Protein AF-A0A6N9VBT1-F1 (afdb_monomer)

InterPro domains:
  IPR001227 Acyl transferase domain superfamily [G3DSA:3.40.366.10] (15-105)
  IPR014043 Acyl transferase domain [PF00698] (19-105)
  IPR016035 Acyl transferase/acyl hydrolase/lysophospholipase [SSF52151] (16-104)
  IPR050091 Polyketide and Nonribosomal Peptide Biosynthesis Enzymes [PTHR43775] (7-104)

Sequence (106 aa):
GEPLETVSDRATERRLAVLFSGQGSQRVGMGRELYGRFPVFAEALDGVMARLDVGLERPLREVLFAQEGSGAAVLLDSTGFTQPALFAVEVALYRLVESWGVSPGF

Radius of gyration: 19.69 Å; Cα contacts (8 Å, |Δi|>4): 101; chains: 1; bounding box: 38×25×72 Å

Nearest PDB structures (foldseek):
  4qbu-assembly1_A  TM=9.091E-01  e=2.986E-04  Bacillus cereus
  7m7e-assembly1_A  TM=8.688E-01  e=4.804E-03  Saccharopolyspora erythraea
  7s6c-assembly1_A  TM=8.826E-01  e=9.204E-03  Saccharopolyspora erythraea
  8jpu-assembly4_D  TM=8.949E-01  e=1.662E-02  Streptomyces fradiae
  7q5s-assembly1_C  TM=7.950E-01  e=1.240E-01  Thermochaetoides thermophila DSM 1495

Foldseek 3Di:
DDDDDDDDDDDDDDFDDDDADDQPPADAQPCVVVCVPPPLLVVQLVVLQVVLCVVAPHRLCCLNNPDPPDPSVVCCNPPRNVVSSSVSNVRSVVRVVVVVVDDGDD

pLDDT: mean 91.6, std 10.19, range [51.19, 98.81]

Secondary structure (DSSP, 8-state):
---------PPPPPPP------TT---TTTTHHHHHH-HHHHHHHHHHHHHHGGGSSS-HHHHHTPPTTSHHHHHTTSHHHHHHHHHHHHHHHHHHHHTTT-----

Solvent-accessible surface area (backbone atoms only — not comparable to full-atom values): 6533 Å² total; per-residue (Å²): 132,84,81,84,82,81,85,83,83,79,84,75,93,73,82,42,82,86,86,80,85,64,93,87,72,81,57,75,37,64,62,50,68,49,44,77,71,33,67,65,26,32,55,41,28,50,57,41,40,68,63,50,35,79,81,41,100,56,61,55,63,57,26,43,61,24,56,85,92,37,78,45,30,59,43,40,77,36,71,87,38,32,54,59,50,50,53,28,49,51,52,12,50,49,52,41,48,39,73,73,71,55,70,67,60,129

Structure (mmCIF, N/CA/C/O backbone):
data_AF-A0A6N9VBT1-F1
#
_entry.id   AF-A0A6N9VBT1-F1
#
loop_
_atom_site.group_PDB
_atom_site.id
_atom_site.type_symbol
_atom_site.label_atom_id
_atom_site.label_alt_id
_atom_site.label_comp_id
_atom_site.label_asym_id
_atom_site.label_entity_id
_atom_site.label_seq_id
_atom_site.pdbx_PDB_ins_code
_atom_site.Cartn_x
_atom_site.Cartn_y
_atom_site.Cartn_z
_atom_site.occupancy
_atom_site.B_iso_or_equiv
_atom_site.auth_seq_id
_atom_site.auth_comp_id
_atom_site.au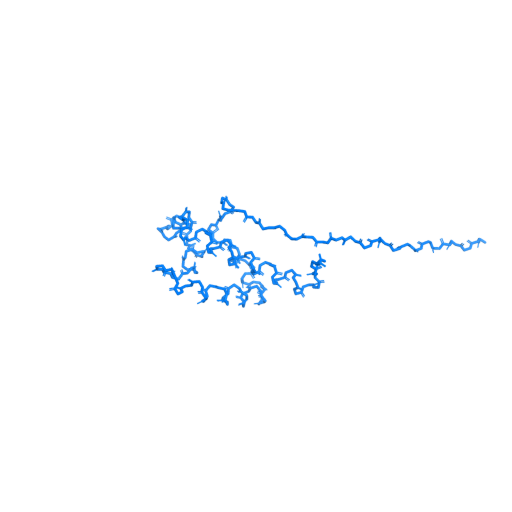th_asym_id
_atom_site.auth_atom_id
_atom_site.pdbx_PDB_model_num
ATOM 1 N N . GLY A 1 1 ? 14.122 13.510 -57.785 1.00 51.19 1 GLY A N 1
ATOM 2 C CA . GLY A 1 1 ? 13.917 14.006 -56.417 1.00 51.19 1 GLY A CA 1
ATOM 3 C C . GLY A 1 1 ? 14.764 13.142 -55.528 1.00 51.19 1 GLY A C 1
ATOM 4 O O . GLY A 1 1 ? 14.595 11.933 -55.596 1.00 51.19 1 GLY A O 1
ATOM 5 N N . GLU A 1 2 ? 15.720 13.737 -54.824 1.00 57.34 2 GLU A N 1
ATOM 6 C CA . GLU A 1 2 ? 16.637 13.013 -53.935 1.00 57.34 2 GLU A CA 1
ATOM 7 C C . GLU A 1 2 ? 15.859 12.344 -52.783 1.00 57.34 2 GLU A C 1
ATOM 9 O O . GLU A 1 2 ? 14.852 12.911 -52.339 1.00 57.34 2 GLU A O 1
ATOM 14 N N . PRO A 1 3 ? 16.267 11.154 -52.300 1.00 63.78 3 PRO A N 1
ATOM 15 C CA . PRO A 1 3 ? 15.592 10.499 -51.188 1.00 63.78 3 PRO A CA 1
ATOM 16 C C . PRO A 1 3 ? 15.839 11.284 -49.896 1.00 63.78 3 PRO A C 1
ATOM 18 O O . PRO A 1 3 ? 16.960 11.699 -49.615 1.00 63.78 3 PRO A O 1
ATOM 21 N N . LEU A 1 4 ? 14.789 11.472 -49.095 1.00 65.62 4 LEU A N 1
ATOM 22 C CA . LEU A 1 4 ? 14.910 12.020 -47.746 1.00 65.62 4 LEU A CA 1
ATOM 23 C C . LEU A 1 4 ? 15.690 11.030 -46.875 1.00 65.62 4 LEU A C 1
ATOM 25 O O . LEU A 1 4 ? 15.225 9.922 -46.611 1.00 65.62 4 LEU A O 1
ATOM 29 N N . GLU A 1 5 ? 16.876 11.439 -46.438 1.00 71.69 5 GLU A N 1
ATOM 30 C CA . GLU A 1 5 ? 17.697 10.696 -45.492 1.00 71.69 5 GLU A CA 1
ATOM 31 C C . GLU A 1 5 ? 17.020 10.715 -44.114 1.00 71.69 5 GLU A C 1
ATOM 33 O O . GLU A 1 5 ? 16.951 11.739 -43.431 1.00 71.69 5 GLU A O 1
ATOM 38 N N . THR A 1 6 ? 16.451 9.580 -43.712 1.00 73.75 6 THR A N 1
ATOM 39 C CA . THR A 1 6 ? 15.907 9.405 -42.363 1.00 73.75 6 THR A CA 1
ATOM 40 C C . THR A 1 6 ? 17.046 9.335 -41.353 1.00 73.75 6 THR A C 1
ATOM 42 O O . THR A 1 6 ? 17.749 8.330 -41.270 1.00 73.75 6 THR A O 1
ATOM 45 N N . VAL A 1 7 ? 17.191 10.383 -40.542 1.00 74.81 7 VAL A N 1
ATOM 46 C CA . VAL A 1 7 ? 18.053 10.363 -39.356 1.00 74.81 7 VAL A CA 1
ATOM 47 C C . VAL A 1 7 ? 17.329 9.611 -38.243 1.00 74.81 7 VAL A C 1
ATOM 49 O O . VAL A 1 7 ? 16.239 9.997 -37.823 1.00 74.81 7 VAL A O 1
ATOM 52 N N . SER A 1 8 ? 17.941 8.531 -37.762 1.00 78.88 8 SER A N 1
ATOM 53 C CA . SER A 1 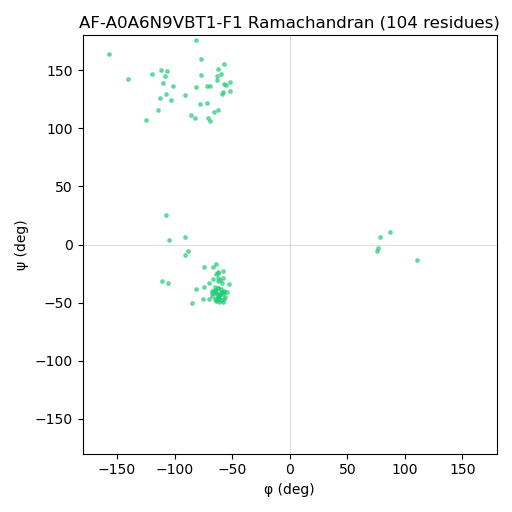8 ? 17.503 7.804 -36.570 1.00 78.88 8 SER A CA 1
ATOM 54 C C . SER A 1 8 ? 18.589 7.952 -35.510 1.00 78.88 8 SER A C 1
ATOM 56 O O . SER A 1 8 ? 19.697 7.450 -35.702 1.00 78.88 8 SER A O 1
ATOM 58 N N . ASP A 1 9 ? 18.263 8.611 -34.403 1.00 78.19 9 ASP A N 1
ATOM 59 C CA . ASP A 1 9 ? 19.109 8.676 -33.214 1.00 78.19 9 ASP A CA 1
ATOM 60 C C . ASP A 1 9 ? 18.456 7.895 -32.064 1.00 78.19 9 ASP A C 1
ATOM 62 O O . ASP A 1 9 ? 17.227 7.786 -31.988 1.00 78.19 9 ASP A O 1
ATOM 66 N N . ARG A 1 10 ? 19.270 7.327 -31.169 1.00 71.81 10 ARG A N 1
ATOM 67 C CA . ARG A 1 10 ? 18.783 6.676 -29.947 1.00 71.81 10 ARG A CA 1
ATOM 68 C C . ARG A 1 10 ? 19.023 7.604 -28.771 1.00 71.81 10 ARG A C 1
ATOM 70 O O . ARG A 1 10 ? 20.160 7.962 -28.483 1.00 71.81 10 ARG A O 1
ATOM 77 N N . ALA A 1 11 ? 17.952 7.918 -28.044 1.00 74.00 11 ALA A N 1
ATOM 78 C CA . ALA A 1 11 ? 18.069 8.601 -26.765 1.00 74.00 11 ALA A CA 1
ATOM 79 C C . ALA A 1 11 ? 19.064 7.854 -25.861 1.00 74.00 11 ALA A C 1
ATOM 81 O O . ALA A 1 11 ? 18.998 6.630 -25.725 1.00 74.00 11 ALA A O 1
ATOM 82 N N . THR A 1 12 ? 19.994 8.600 -25.266 1.00 71.88 12 THR A N 1
ATOM 83 C CA . THR A 1 12 ? 20.992 8.059 -24.343 1.00 71.88 12 THR A CA 1
ATOM 84 C C . THR A 1 12 ? 20.333 7.447 -23.109 1.00 71.88 12 THR A C 1
ATOM 86 O O . THR A 1 12 ? 19.251 7.861 -22.683 1.00 71.88 12 THR A O 1
ATOM 89 N N . GLU A 1 13 ? 20.997 6.450 -22.526 1.00 70.69 13 GLU A N 1
ATOM 90 C CA . GLU A 1 13 ? 20.513 5.736 -21.347 1.00 70.69 13 GLU A CA 1
ATOM 91 C C . GLU A 1 13 ? 20.378 6.706 -20.159 1.00 70.69 13 GLU A C 1
ATOM 93 O O . GLU A 1 13 ? 21.352 7.310 -19.702 1.00 70.69 13 GLU A O 1
ATOM 98 N N . ARG A 1 14 ? 19.146 6.904 -19.674 1.00 75.12 14 ARG A N 1
ATOM 99 C CA . ARG A 1 14 ? 18.866 7.700 -18.473 1.00 75.12 14 ARG A CA 1
ATOM 100 C C . ARG A 1 14 ? 18.618 6.763 -17.302 1.00 75.12 14 ARG A C 1
ATOM 102 O O . ARG A 1 14 ? 17.871 5.798 -17.428 1.00 75.12 14 ARG A O 1
ATOM 109 N N . ARG A 1 15 ? 19.199 7.084 -16.143 1.00 85.00 15 ARG A N 1
ATOM 110 C CA . ARG A 1 15 ? 18.923 6.356 -14.900 1.00 85.00 15 ARG A CA 1
ATOM 111 C C . ARG A 1 15 ? 17.522 6.696 -14.396 1.00 85.00 15 ARG A C 1
ATOM 113 O O . ARG A 1 15 ? 17.215 7.865 -14.166 1.00 85.00 15 ARG A O 1
ATOM 120 N N . LEU A 1 16 ? 16.690 5.669 -14.242 1.00 87.44 16 LEU A N 1
ATOM 121 C CA . LEU A 1 16 ? 15.359 5.761 -13.652 1.00 87.44 16 LEU A CA 1
ATOM 122 C C . LEU A 1 16 ? 15.444 5.506 -12.145 1.00 87.44 16 LEU A C 1
ATOM 124 O O . LEU A 1 16 ? 15.976 4.480 -11.728 1.00 87.44 16 LEU A O 1
ATOM 128 N N . ALA A 1 17 ? 14.861 6.407 -11.357 1.00 89.94 17 ALA A N 1
ATOM 129 C CA . ALA A 1 17 ? 14.640 6.234 -9.926 1.00 89.94 17 ALA A CA 1
ATOM 130 C C . ALA A 1 17 ? 13.137 6.300 -9.621 1.00 89.94 17 ALA A C 1
ATOM 132 O O . ALA A 1 17 ? 12.401 7.043 -10.272 1.00 89.94 17 ALA A O 1
ATOM 133 N N . VAL A 1 18 ? 12.697 5.540 -8.618 1.00 90.56 18 VAL A N 1
ATOM 134 C CA . VAL A 1 18 ? 11.317 5.554 -8.116 1.00 90.56 18 VAL A CA 1
ATOM 135 C C . VAL A 1 18 ? 11.315 6.247 -6.760 1.00 90.56 18 VAL A C 1
ATOM 137 O O . VAL A 1 18 ? 12.123 5.913 -5.895 1.00 90.56 18 VAL A O 1
ATOM 140 N N . LEU A 1 19 ? 10.423 7.221 -6.584 1.00 93.56 19 LEU A N 1
ATOM 141 C CA . LEU A 1 19 ? 10.202 7.889 -5.307 1.00 93.56 19 LEU A CA 1
ATOM 142 C C . LEU A 1 19 ? 8.844 7.479 -4.750 1.00 93.56 19 LEU A C 1
ATOM 144 O O . LEU A 1 19 ? 7.858 7.412 -5.483 1.00 93.56 19 LEU A O 1
ATOM 148 N N . PHE A 1 20 ? 8.821 7.248 -3.446 1.00 93.81 20 PHE A N 1
ATOM 149 C CA . PHE A 1 20 ? 7.639 6.864 -2.691 1.00 93.81 20 PHE A CA 1
ATOM 150 C C . PHE A 1 20 ? 7.193 8.028 -1.810 1.00 93.81 20 PHE A C 1
ATOM 152 O O . PHE A 1 20 ? 8.012 8.833 -1.355 1.00 93.81 20 PHE A O 1
ATOM 159 N N . SER A 1 21 ? 5.885 8.163 -1.635 1.00 91.31 21 SER A N 1
ATOM 160 C CA . SER A 1 21 ? 5.294 9.244 -0.864 1.00 91.31 21 SER A CA 1
ATOM 161 C C . SER A 1 21 ? 5.443 8.994 0.637 1.00 91.31 21 SER A C 1
ATOM 163 O O . SER A 1 21 ? 5.418 7.869 1.120 1.00 91.31 21 SER A O 1
ATOM 165 N N . GLY A 1 22 ? 5.618 10.070 1.399 1.00 90.38 22 GLY A N 1
ATOM 166 C CA . GLY A 1 22 ? 5.593 9.991 2.855 1.00 90.38 22 GLY A CA 1
ATOM 167 C C . GLY A 1 22 ? 4.169 9.986 3.411 1.00 90.38 22 GLY A C 1
ATOM 168 O O . GLY A 1 22 ? 3.191 10.206 2.697 1.00 90.38 22 GLY A O 1
ATOM 169 N N . GLN A 1 23 ? 4.073 9.826 4.731 1.00 90.00 23 GLN A N 1
ATOM 170 C CA . GLN A 1 23 ? 2.840 10.061 5.480 1.00 90.00 23 GLN A CA 1
ATOM 171 C C . GLN A 1 23 ? 2.246 11.450 5.173 1.00 90.00 23 GLN A C 1
ATOM 173 O O . GLN A 1 23 ? 2.972 12.439 5.077 1.00 90.00 23 GLN A O 1
ATOM 178 N N . GLY A 1 24 ? 0.918 11.520 5.051 1.00 91.00 24 GLY A N 1
ATOM 179 C CA . GLY A 1 24 ? 0.160 12.714 4.664 1.00 91.00 24 GLY A CA 1
ATOM 180 C C . GLY A 1 24 ? -0.486 12.609 3.278 1.00 91.00 24 GLY A C 1
ATOM 181 O O . GLY A 1 24 ? -1.353 13.417 2.951 1.00 91.00 24 GLY A O 1
ATOM 182 N N . SER A 1 25 ? -0.098 11.619 2.467 1.00 92.31 25 SER A N 1
ATOM 183 C CA . SER A 1 25 ? -0.694 11.339 1.153 1.00 92.31 25 SER A CA 1
ATOM 184 C C . SER A 1 25 ? -1.854 10.336 1.199 1.00 92.31 25 SER A C 1
ATOM 186 O O . SER A 1 25 ? -2.539 10.158 0.187 1.00 92.31 25 SER A O 1
ATOM 188 N N . GLN A 1 26 ? -2.090 9.681 2.343 1.00 94.38 26 GLN A N 1
ATOM 189 C CA . GLN A 1 26 ? -3.096 8.631 2.471 1.00 94.38 26 GLN A CA 1
ATOM 190 C C . GLN A 1 26 ? -4.512 9.164 2.233 1.00 94.38 26 GLN A C 1
ATOM 192 O O . GLN A 1 26 ? -4.867 10.265 2.655 1.00 94.38 26 GLN A O 1
ATOM 197 N N . ARG A 1 27 ? -5.343 8.358 1.568 1.00 94.88 27 ARG A N 1
ATOM 198 C CA . ARG A 1 27 ? -6.779 8.614 1.400 1.00 94.88 27 ARG A CA 1
ATOM 199 C C . ARG A 1 27 ? -7.553 7.314 1.527 1.00 94.88 27 ARG A C 1
ATOM 201 O O . ARG A 1 27 ? -7.108 6.274 1.040 1.00 94.88 27 ARG A O 1
ATOM 208 N N . VAL A 1 28 ? -8.729 7.383 2.143 1.00 95.38 28 VAL A N 1
ATOM 209 C CA . VAL A 1 28 ? -9.632 6.232 2.265 1.00 95.38 28 VAL A CA 1
ATOM 210 C C . VAL A 1 28 ? -9.973 5.715 0.870 1.00 95.38 28 VAL A C 1
ATOM 212 O O . VAL A 1 28 ? -10.304 6.486 -0.028 1.00 95.38 28 VAL A O 1
ATOM 215 N N . GLY A 1 29 ? -9.860 4.403 0.668 1.00 95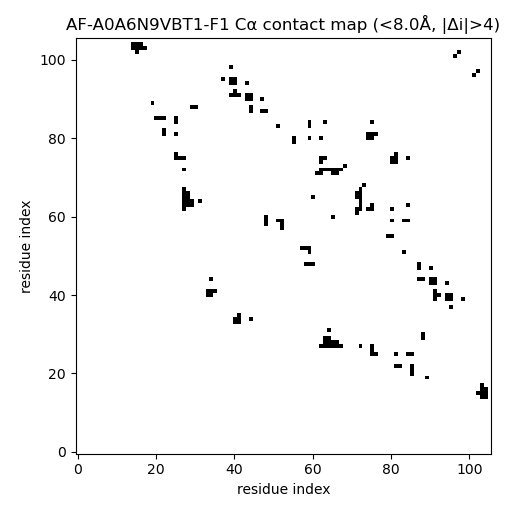.00 29 GLY A N 1
ATOM 216 C CA . GLY A 1 29 ? -10.115 3.773 -0.624 1.00 95.00 29 GLY A CA 1
ATOM 217 C C . GLY A 1 29 ? -8.985 3.903 -1.650 1.00 95.00 29 GLY A C 1
ATOM 218 O O . GLY A 1 29 ? -9.179 3.464 -2.786 1.00 95.00 29 GLY A O 1
ATOM 219 N N . MET A 1 30 ? -7.815 4.450 -1.294 1.00 96.38 30 MET A N 1
ATOM 220 C CA . MET A 1 30 ? -6.672 4.473 -2.213 1.00 96.38 30 MET A CA 1
ATOM 221 C C . MET A 1 30 ? -6.328 3.056 -2.701 1.00 96.38 30 MET A C 1
ATOM 223 O O . MET A 1 30 ? -6.370 2.087 -1.945 1.00 96.38 30 MET A O 1
ATOM 227 N N . GLY A 1 31 ? -6.044 2.921 -3.997 1.00 96.75 31 GLY A N 1
ATOM 228 C CA . GLY A 1 31 ? -5.751 1.629 -4.620 1.00 96.75 31 GLY A CA 1
ATOM 229 C C . GLY A 1 31 ? -6.964 0.722 -4.872 1.00 96.75 31 GLY A C 1
ATOM 230 O O . GLY A 1 31 ? -6.796 -0.295 -5.536 1.00 96.75 31 GLY A O 1
ATOM 231 N N . ARG A 1 32 ? -8.187 1.068 -4.434 1.00 97.50 32 ARG A N 1
ATOM 232 C CA . ARG A 1 32 ? -9.381 0.214 -4.623 1.00 97.50 32 ARG A CA 1
ATOM 233 C C . ARG A 1 32 ? -9.705 -0.048 -6.095 1.00 97.50 32 ARG A C 1
ATOM 235 O O . ARG A 1 32 ? -10.019 -1.176 -6.466 1.00 97.50 32 ARG A O 1
ATOM 242 N N . GLU A 1 33 ? -9.630 0.975 -6.940 1.00 97.94 33 GLU A N 1
ATOM 243 C CA . GLU A 1 33 ? -9.899 0.817 -8.376 1.00 97.94 33 GLU A CA 1
ATOM 244 C C . GLU A 1 33 ? -8.829 -0.040 -9.058 1.00 97.94 33 GLU A C 1
ATOM 246 O O . GLU A 1 33 ? -9.152 -0.914 -9.861 1.00 97.94 33 GLU A O 1
ATOM 251 N N . LEU A 1 34 ? -7.559 0.147 -8.683 1.00 98.38 34 LEU A N 1
ATOM 252 C CA . LEU A 1 34 ? -6.456 -0.674 -9.181 1.00 98.38 34 LEU A CA 1
ATOM 253 C C . LEU A 1 34 ? -6.609 -2.131 -8.743 1.00 98.38 34 LEU A C 1
ATOM 255 O O . LEU A 1 34 ? -6.427 -3.029 -9.560 1.00 98.38 34 LEU A O 1
ATOM 259 N N . TYR A 1 35 ? -7.031 -2.353 -7.497 1.00 98.56 35 TYR A N 1
ATOM 260 C CA . TYR A 1 35 ? -7.347 -3.672 -6.957 1.00 98.56 35 TYR A CA 1
ATOM 261 C C . TYR A 1 35 ? -8.433 -4.386 -7.771 1.00 98.56 35 TYR A C 1
ATOM 263 O O . TYR A 1 35 ? -8.296 -5.563 -8.084 1.00 98.56 35 TYR A O 1
ATOM 271 N N . GLY A 1 36 ? -9.489 -3.673 -8.172 1.00 98.31 36 GLY A N 1
ATOM 272 C CA . GLY A 1 36 ? -10.550 -4.236 -9.011 1.00 98.31 36 GLY A CA 1
ATOM 273 C C . GLY A 1 36 ? -10.162 -4.439 -10.481 1.00 98.31 36 GLY A C 1
ATOM 274 O O . GLY A 1 36 ? -10.829 -5.193 -11.188 1.00 98.31 36 GLY A O 1
ATOM 275 N N . ARG A 1 37 ? -9.112 -3.762 -10.965 1.00 98.56 37 ARG A N 1
ATOM 276 C CA . ARG A 1 37 ? -8.762 -3.708 -12.393 1.00 98.56 37 ARG A CA 1
ATOM 277 C C . ARG A 1 37 ? -7.550 -4.554 -12.775 1.00 98.56 37 ARG A C 1
ATOM 279 O O . ARG A 1 37 ? -7.517 -5.057 -13.898 1.00 98.56 37 ARG A O 1
ATOM 286 N N . PHE A 1 38 ? -6.564 -4.685 -11.892 1.00 98.69 38 PHE A N 1
ATOM 287 C CA . PHE A 1 38 ? -5.263 -5.275 -12.203 1.00 98.69 38 PHE A CA 1
ATOM 288 C C . PHE A 1 38 ? -4.936 -6.431 -11.245 1.00 98.69 38 PHE A C 1
ATOM 290 O O . PHE A 1 38 ? -4.570 -6.174 -10.097 1.00 98.69 38 PHE A O 1
ATOM 297 N N . PRO A 1 39 ? -4.983 -7.698 -11.709 1.00 98.56 39 PRO A N 1
ATOM 298 C CA . PRO A 1 39 ? -4.658 -8.860 -10.877 1.00 98.56 39 PRO A CA 1
ATOM 299 C C . PRO A 1 39 ? -3.275 -8.780 -10.218 1.00 98.56 39 PRO A C 1
ATOM 301 O O . PRO A 1 39 ? -3.156 -9.038 -9.029 1.00 98.56 39 PRO A O 1
ATOM 304 N N . VAL A 1 40 ? -2.254 -8.302 -10.943 1.00 98.62 40 VAL A N 1
ATOM 305 C CA . VAL A 1 40 ? -0.891 -8.113 -10.406 1.00 98.62 40 VAL A CA 1
ATOM 306 C C . VAL A 1 40 ? -0.871 -7.157 -9.210 1.00 98.62 40 VAL A C 1
ATOM 308 O O . VAL A 1 40 ? -0.182 -7.404 -8.223 1.00 98.62 40 VAL A O 1
ATOM 311 N N . PHE A 1 41 ? -1.643 -6.068 -9.278 1.00 98.75 41 PHE A N 1
ATOM 312 C CA . PHE A 1 41 ? -1.766 -5.129 -8.165 1.00 98.75 41 PHE A CA 1
ATOM 313 C C . PHE A 1 41 ? -2.485 -5.784 -6.981 1.00 98.75 41 PHE A C 1
ATOM 315 O O . PHE A 1 41 ? -2.040 -5.643 -5.845 1.00 98.75 41 PHE A O 1
ATOM 322 N N . ALA A 1 42 ? -3.577 -6.509 -7.242 1.00 98.75 42 ALA A N 1
ATOM 323 C CA . ALA A 1 42 ? -4.351 -7.182 -6.205 1.00 98.75 42 ALA A CA 1
ATOM 324 C C . ALA A 1 42 ? -3.525 -8.241 -5.462 1.00 98.75 42 ALA A C 1
ATOM 326 O O . ALA A 1 42 ? -3.464 -8.215 -4.236 1.00 98.75 42 ALA A O 1
ATOM 327 N N . GLU A 1 43 ? -2.821 -9.105 -6.194 1.00 98.81 43 GLU A N 1
ATOM 328 C CA . GLU A 1 43 ? -1.945 -10.139 -5.634 1.00 98.81 43 GLU A CA 1
ATOM 329 C C . GLU A 1 43 ? -0.801 -9.536 -4.812 1.00 98.81 43 GLU A C 1
ATOM 331 O O . GLU A 1 43 ? -0.510 -10.004 -3.707 1.00 98.81 43 GLU A O 1
ATOM 336 N N . ALA A 1 44 ? -0.168 -8.470 -5.316 1.00 98.81 44 ALA A N 1
ATOM 337 C CA . ALA A 1 44 ? 0.892 -7.776 -4.594 1.00 98.81 44 ALA A CA 1
ATOM 338 C C . ALA A 1 44 ? 0.370 -7.124 -3.307 1.00 98.81 44 ALA A C 1
ATOM 340 O O . ALA A 1 44 ? 0.978 -7.292 -2.248 1.00 98.81 44 ALA A O 1
ATOM 341 N N . LEU A 1 45 ? -0.764 -6.419 -3.377 1.00 98.81 45 LEU A N 1
ATOM 342 C CA . LEU A 1 45 ? -1.368 -5.774 -2.215 1.00 98.81 45 LEU A CA 1
ATOM 343 C C . LEU A 1 45 ? -1.769 -6.815 -1.162 1.00 98.81 45 LEU A C 1
ATOM 345 O O . LEU A 1 45 ? -1.424 -6.663 0.008 1.00 98.81 45 LEU A O 1
ATOM 349 N N . ASP A 1 46 ? -2.422 -7.900 -1.576 1.00 98.69 46 ASP A N 1
ATOM 350 C CA . ASP A 1 46 ? -2.842 -8.988 -0.690 1.00 98.69 46 ASP A CA 1
ATOM 351 C C . ASP A 1 46 ? -1.644 -9.667 -0.022 1.00 98.69 46 ASP A C 1
ATOM 353 O O . ASP A 1 46 ? -1.655 -9.908 1.187 1.00 98.69 46 ASP A O 1
ATOM 357 N N . GLY A 1 47 ? -0.573 -9.904 -0.782 1.00 98.62 47 GLY A N 1
ATOM 358 C CA . GLY A 1 47 ? 0.666 -10.470 -0.263 1.00 98.62 47 GLY A CA 1
ATOM 359 C C . GLY A 1 47 ? 1.348 -9.583 0.783 1.00 98.62 47 GLY A C 1
ATOM 360 O O . GLY A 1 47 ? 1.916 -10.106 1.748 1.00 98.62 47 GLY A O 1
ATOM 361 N N . VAL A 1 48 ? 1.308 -8.259 0.618 1.00 98.44 48 VAL A N 1
ATOM 362 C CA . VAL A 1 48 ? 1.882 -7.320 1.593 1.00 98.44 48 VAL A CA 1
ATOM 363 C C . VAL A 1 48 ? 0.987 -7.192 2.824 1.00 98.44 48 VAL A C 1
ATOM 365 O O . VAL A 1 48 ? 1.491 -7.331 3.937 1.00 98.44 48 VAL A O 1
ATOM 368 N N . MET A 1 49 ? -0.327 -7.013 2.650 1.00 98.31 49 MET A N 1
ATOM 369 C CA . MET A 1 49 ? -1.276 -6.935 3.769 1.00 98.31 49 MET A CA 1
ATOM 370 C C . MET A 1 49 ? -1.198 -8.182 4.656 1.00 98.31 49 MET A C 1
ATOM 372 O O . MET A 1 49 ? -1.035 -8.047 5.861 1.00 98.31 49 MET A O 1
ATOM 376 N N . ALA A 1 50 ? -1.160 -9.385 4.072 1.00 98.00 50 ALA A N 1
ATOM 377 C CA . ALA A 1 50 ? -1.059 -10.633 4.834 1.00 98.00 50 ALA A CA 1
ATOM 378 C C . ALA A 1 50 ? 0.190 -10.713 5.735 1.00 98.00 50 ALA A C 1
ATOM 380 O O . ALA A 1 50 ? 0.171 -11.384 6.765 1.00 98.00 50 ALA A O 1
ATOM 381 N N . ARG A 1 51 ? 1.287 -10.041 5.359 1.00 98.06 51 ARG A N 1
ATOM 382 C CA . ARG A 1 51 ? 2.512 -9.968 6.173 1.00 98.06 51 ARG A CA 1
ATOM 383 C C . ARG A 1 51 ? 2.410 -8.911 7.267 1.00 98.06 51 ARG A C 1
ATOM 385 O O . ARG A 1 51 ? 2.924 -9.127 8.359 1.00 98.06 51 ARG A O 1
ATOM 392 N N . LEU A 1 52 ? 1.780 -7.778 6.965 1.00 97.25 52 LEU A N 1
ATOM 393 C CA . LEU A 1 52 ? 1.624 -6.664 7.899 1.00 97.25 52 LEU A CA 1
ATOM 394 C C . LEU A 1 52 ? 0.571 -6.959 8.968 1.00 97.25 52 LEU A C 1
ATOM 396 O O . LEU A 1 52 ? 0.786 -6.615 10.125 1.00 97.25 52 LEU A O 1
ATOM 400 N N . ASP A 1 53 ? -0.511 -7.650 8.606 1.00 97.06 53 ASP A N 1
ATOM 401 C CA . ASP A 1 53 ? -1.653 -7.939 9.481 1.00 97.06 53 ASP A CA 1
ATOM 402 C C . ASP A 1 53 ? -1.261 -8.702 10.759 1.00 97.06 53 ASP A C 1
ATOM 404 O O . ASP A 1 53 ? -1.943 -8.587 11.770 1.00 97.06 53 ASP A O 1
ATOM 408 N N . VAL A 1 54 ? -0.128 -9.418 10.764 1.00 95.50 54 VAL A N 1
ATOM 409 C CA . VAL A 1 54 ? 0.420 -10.090 11.960 1.00 95.50 54 VAL A CA 1
ATOM 410 C C . VAL A 1 54 ? 0.780 -9.097 13.076 1.00 95.50 54 VAL A C 1
ATOM 412 O O . VAL A 1 54 ? 0.751 -9.453 14.251 1.00 95.50 54 VAL A O 1
ATOM 415 N N . GLY A 1 55 ? 1.141 -7.863 12.715 1.00 93.69 55 GLY A N 1
ATOM 416 C CA . GLY A 1 55 ? 1.537 -6.806 13.647 1.00 93.69 55 GLY A CA 1
ATOM 417 C C . GLY A 1 55 ? 0.482 -5.720 13.858 1.00 93.69 55 GLY A C 1
ATOM 418 O O . GLY A 1 55 ? 0.773 -4.744 14.546 1.00 93.69 55 GLY A O 1
ATOM 419 N N . LEU A 1 56 ? -0.707 -5.852 13.262 1.00 95.56 56 LEU A N 1
ATOM 420 C CA . LEU A 1 56 ? -1.766 -4.846 13.338 1.00 95.56 56 LEU A CA 1
ATOM 421 C C . LEU A 1 56 ? -2.899 -5.299 14.253 1.00 95.56 56 LEU A C 1
ATOM 423 O O . LEU A 1 56 ? -3.227 -6.476 14.344 1.00 95.56 56 LEU A O 1
ATOM 427 N N . GLU A 1 57 ? -3.551 -4.331 14.893 1.00 94.00 57 GLU A N 1
ATOM 428 C CA . GLU A 1 57 ? -4.700 -4.590 15.771 1.00 94.00 57 GLU A CA 1
ATOM 429 C C . GLU A 1 57 ? -5.928 -5.122 15.011 1.00 94.00 57 GLU A C 1
ATOM 431 O O . GLU A 1 57 ? -6.835 -5.697 15.611 1.00 94.00 57 GLU A O 1
ATOM 436 N N . ARG A 1 58 ? -5.975 -4.923 13.689 1.00 95.62 58 ARG A N 1
ATOM 437 C CA . ARG A 1 58 ? -7.027 -5.411 12.789 1.00 95.62 58 ARG A CA 1
ATOM 438 C C . ARG A 1 58 ? -6.510 -5.502 11.349 1.00 95.62 58 ARG A C 1
ATOM 440 O O . ARG A 1 58 ? -5.517 -4.840 11.036 1.00 95.62 58 ARG A O 1
ATOM 447 N N . PRO A 1 59 ? -7.204 -6.231 10.457 1.00 97.62 59 PRO A N 1
A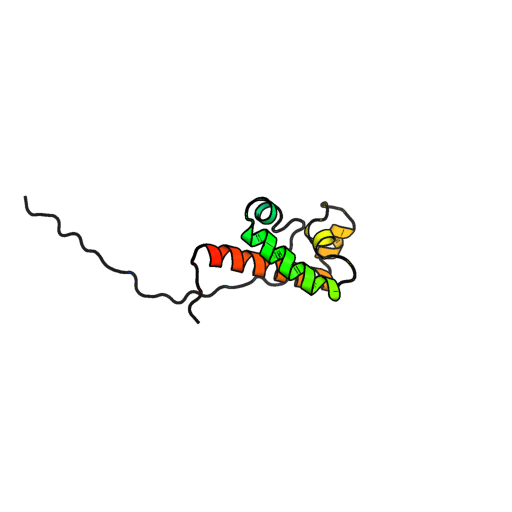TOM 448 C CA . PRO A 1 59 ? -6.788 -6.360 9.067 1.00 97.62 59 PRO A CA 1
ATOM 449 C C . PRO A 1 59 ? -6.691 -5.006 8.360 1.00 97.62 59 PRO A C 1
ATOM 451 O O . PRO A 1 59 ? -7.644 -4.219 8.354 1.00 97.62 59 PRO A O 1
ATOM 454 N N . LEU A 1 60 ? -5.564 -4.756 7.696 1.00 97.62 60 LEU A N 1
ATOM 455 C CA . LEU A 1 60 ? -5.280 -3.503 7.000 1.00 97.62 60 LEU A CA 1
ATOM 456 C C . LEU A 1 60 ? -6.320 -3.203 5.915 1.00 97.62 60 LEU A C 1
ATOM 458 O O . LEU A 1 60 ? -6.686 -2.045 5.708 1.00 97.62 60 LEU A O 1
ATOM 462 N N . ARG A 1 61 ? -6.867 -4.246 5.273 1.00 97.31 61 ARG A N 1
ATOM 463 C CA . ARG A 1 61 ? -7.937 -4.126 4.271 1.00 97.31 61 ARG A CA 1
ATOM 464 C C . ARG A 1 61 ? -9.173 -3.411 4.817 1.00 97.31 61 ARG A C 1
ATOM 466 O O . ARG A 1 61 ? -9.770 -2.617 4.096 1.00 97.31 61 ARG A O 1
ATOM 473 N N . GLU A 1 62 ? -9.567 -3.677 6.061 1.00 96.88 62 GLU A N 1
ATOM 474 C CA . GLU A 1 62 ? -10.767 -3.073 6.659 1.00 96.88 62 GLU A CA 1
ATOM 475 C C . GLU A 1 62 ? -10.622 -1.562 6.849 1.00 96.88 62 GLU A C 1
ATOM 477 O O . GLU A 1 62 ? -11.615 -0.840 6.797 1.00 96.88 62 GLU A O 1
ATOM 482 N N . VAL A 1 63 ? -9.390 -1.092 7.057 1.00 97.31 63 VAL A N 1
ATOM 483 C CA . VAL A 1 63 ? -9.055 0.327 7.211 1.00 97.31 63 VAL A CA 1
ATOM 484 C C . VAL A 1 63 ? -8.851 0.978 5.843 1.00 97.31 63 VAL A C 1
ATOM 486 O O . VAL A 1 63 ? -9.482 1.987 5.535 1.00 97.31 63 VAL A O 1
ATOM 489 N N . LEU A 1 64 ? -8.034 0.365 4.981 1.00 97.12 64 LEU A N 1
ATOM 490 C CA . LEU A 1 64 ? -7.716 0.871 3.643 1.00 97.12 64 LEU A CA 1
ATOM 491 C C . LEU A 1 64 ? -8.969 1.012 2.770 1.00 97.12 64 LEU A C 1
ATOM 493 O O . LEU A 1 64 ? -9.130 1.993 2.045 1.00 97.12 64 LEU A O 1
ATOM 497 N N . PHE A 1 65 ? -9.871 0.033 2.861 1.00 97.25 65 PHE A N 1
ATOM 498 C CA . PHE A 1 65 ? -11.116 -0.031 2.103 1.00 97.25 65 PHE A CA 1
ATOM 499 C C . PHE A 1 65 ? -12.354 0.240 2.962 1.00 97.25 65 PHE A C 1
ATOM 501 O O . PHE A 1 65 ? -13.462 -0.163 2.586 1.00 97.25 65 PHE A O 1
ATOM 508 N N . ALA A 1 66 ? -12.194 0.968 4.064 1.00 96.62 66 ALA A N 1
ATOM 509 C CA . ALA A 1 66 ? -13.314 1.457 4.850 1.00 96.62 66 ALA A CA 1
ATOM 510 C C . ALA A 1 66 ? -14.278 2.310 4.004 1.00 96.62 66 ALA A C 1
ATOM 512 O O . ALA A 1 66 ? -13.903 2.909 2.990 1.00 96.62 66 ALA A O 1
ATOM 513 N N . GLN A 1 67 ? -15.534 2.383 4.442 1.00 95.00 67 GLN A N 1
ATOM 514 C CA . GLN A 1 67 ? -16.469 3.385 3.940 1.00 95.00 67 GLN A CA 1
ATOM 515 C C . GLN A 1 67 ? -16.066 4.760 4.483 1.00 95.00 67 GLN A C 1
ATOM 517 O O . GLN A 1 67 ? -15.749 4.894 5.669 1.00 95.00 67 GLN A O 1
ATOM 522 N N . GLU A 1 68 ? -16.094 5.781 3.632 1.00 91.12 68 GLU A N 1
ATOM 523 C CA . GLU A 1 68 ? -15.821 7.158 4.038 1.00 91.12 68 GLU A CA 1
ATOM 524 C C . GLU A 1 68 ? -16.772 7.605 5.164 1.00 91.12 68 GLU A C 1
ATOM 526 O O . GLU A 1 68 ? -17.955 7.258 5.174 1.00 91.12 68 GLU A O 1
ATOM 531 N N . GLY A 1 69 ? -16.234 8.310 6.163 1.00 90.56 69 GLY A N 1
ATOM 532 C CA . GLY A 1 69 ? -16.972 8.717 7.365 1.00 90.56 69 GLY A CA 1
ATOM 533 C C . GLY A 1 69 ? -17.196 7.615 8.412 1.00 90.56 69 GLY A C 1
ATOM 534 O O . GLY A 1 69 ? -17.743 7.897 9.476 1.00 90.56 69 GLY A O 1
ATOM 535 N N . SER A 1 70 ? -16.773 6.371 8.163 1.00 94.56 70 SER A N 1
ATOM 536 C CA . SER A 1 70 ? -16.843 5.301 9.169 1.00 94.56 70 SER A CA 1
ATOM 537 C C . SER A 1 70 ? -15.738 5.416 10.227 1.00 94.56 70 SER A C 1
ATOM 539 O O . SER A 1 70 ? -14.677 5.986 9.985 1.00 94.56 70 SER A O 1
ATOM 541 N N . GLY A 1 71 ? -15.931 4.787 11.392 1.00 93.06 71 GLY A N 1
ATOM 542 C CA . GLY A 1 71 ? -14.883 4.721 12.420 1.00 93.06 71 GLY A CA 1
ATOM 543 C C . GLY A 1 71 ? -13.603 4.022 11.941 1.00 93.06 71 GLY A C 1
ATOM 544 O O . GLY A 1 71 ? -12.511 4.388 12.359 1.00 93.06 71 GLY A O 1
ATOM 545 N N . ALA A 1 72 ? -13.715 3.061 11.015 1.00 92.94 72 ALA A N 1
ATOM 546 C CA . ALA A 1 72 ? -12.555 2.411 10.405 1.00 92.94 72 ALA A CA 1
ATOM 547 C C . ALA A 1 72 ? -11.780 3.355 9.472 1.00 92.94 72 ALA A C 1
ATOM 549 O O . ALA A 1 72 ? -10.559 3.275 9.424 1.00 92.94 72 ALA A O 1
ATOM 550 N N . ALA A 1 73 ? -12.466 4.276 8.786 1.00 93.50 73 ALA A N 1
ATOM 551 C CA . ALA A 1 73 ? -11.822 5.275 7.936 1.00 93.50 73 ALA A CA 1
ATOM 552 C C . ALA A 1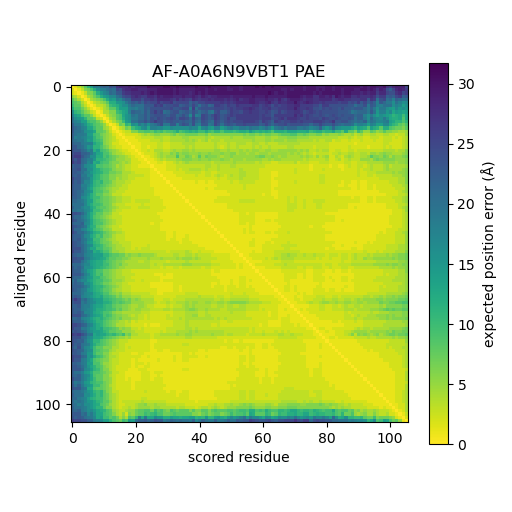 73 ? -10.946 6.244 8.745 1.00 93.50 73 ALA A C 1
ATOM 554 O O . ALA A 1 73 ? -9.861 6.594 8.295 1.00 93.50 73 ALA A O 1
ATOM 555 N N . VAL A 1 74 ? -11.369 6.608 9.962 1.00 94.38 74 VAL A N 1
ATOM 556 C CA . VAL A 1 74 ? -10.588 7.474 10.868 1.00 94.38 74 VAL A CA 1
ATOM 557 C C . VAL A 1 74 ? -9.253 6.830 11.260 1.00 94.38 74 VAL A C 1
ATOM 559 O O . VAL A 1 74 ? -8.260 7.526 11.456 1.00 94.38 74 VAL A O 1
ATOM 562 N N . LEU A 1 75 ? -9.194 5.495 11.340 1.00 95.75 75 LEU A N 1
ATOM 563 C CA . LEU A 1 75 ? -7.961 4.792 11.702 1.00 95.75 75 LEU A CA 1
ATOM 564 C C . LEU A 1 75 ? -6.852 4.986 10.670 1.00 95.75 75 LEU A C 1
ATOM 566 O O . LEU A 1 75 ? -5.686 4.915 11.048 1.00 95.75 75 LEU A O 1
ATOM 570 N N . LEU A 1 76 ? -7.185 5.266 9.406 1.00 96.00 76 LEU A N 1
ATOM 571 C CA . LEU A 1 76 ? -6.196 5.456 8.346 1.00 96.00 76 LEU A CA 1
ATOM 572 C C . LEU A 1 76 ? -5.263 6.646 8.612 1.00 96.00 76 LEU A C 1
ATOM 574 O O . LEU A 1 76 ? -4.141 6.633 8.115 1.00 96.00 76 LEU A O 1
ATOM 578 N N . ASP A 1 77 ? -5.686 7.621 9.421 1.00 93.75 77 ASP A N 1
ATOM 579 C CA . ASP A 1 77 ? -4.875 8.777 9.828 1.00 93.75 77 ASP A CA 1
ATOM 580 C C . ASP A 1 77 ? -4.034 8.524 11.090 1.00 93.75 77 ASP A C 1
ATOM 582 O O . ASP A 1 77 ? -3.215 9.359 11.482 1.00 93.75 77 ASP A O 1
ATOM 586 N N . SER A 1 78 ? -4.199 7.367 11.736 1.00 93.94 78 SER A N 1
ATOM 587 C CA . SER A 1 78 ? -3.324 6.953 12.832 1.00 93.94 78 SER A CA 1
ATOM 588 C C . SER A 1 78 ? -2.037 6.348 12.279 1.00 93.94 78 SER A C 1
ATOM 590 O O . SER A 1 78 ? -2.071 5.497 11.392 1.00 93.94 78 SER A O 1
ATOM 592 N N . THR A 1 79 ? -0.887 6.727 12.838 1.00 88.62 79 THR A N 1
ATOM 593 C CA . THR A 1 79 ? 0.435 6.263 12.374 1.00 88.62 79 THR A CA 1
ATOM 594 C C . THR A 1 79 ? 0.544 4.739 12.286 1.00 88.62 79 THR A C 1
ATOM 596 O O . THR A 1 79 ? 1.177 4.235 11.359 1.00 88.62 79 THR A O 1
ATOM 599 N N . GLY A 1 80 ? -0.123 4.018 13.197 1.00 93.88 80 GLY A N 1
ATOM 600 C CA . GLY A 1 80 ? -0.188 2.555 13.220 1.00 93.88 80 GLY A CA 1
ATOM 601 C C . GLY A 1 80 ? -0.850 1.926 11.991 1.00 93.88 80 GLY A C 1
ATOM 602 O O . GLY A 1 80 ? -0.508 0.800 11.654 1.00 93.88 80 GLY A O 1
ATOM 603 N N . PHE A 1 81 ? -1.726 2.643 11.278 1.00 96.75 81 PHE A N 1
ATOM 604 C CA . PHE A 1 81 ? -2.312 2.186 10.010 1.00 96.75 81 PHE A CA 1
ATOM 605 C C . PHE A 1 81 ? -1.833 2.985 8.797 1.00 96.75 81 PHE A C 1
ATOM 607 O O . PHE A 1 81 ? -1.703 2.402 7.722 1.00 96.75 81 PHE A O 1
ATOM 614 N N . THR A 1 82 ? -1.519 4.278 8.935 1.00 96.06 82 THR A N 1
ATOM 615 C CA . THR A 1 82 ? -1.086 5.122 7.813 1.00 96.06 82 THR A CA 1
ATOM 616 C C . THR A 1 82 ? 0.162 4.568 7.131 1.00 96.06 82 THR A C 1
ATOM 618 O O . THR A 1 82 ? 0.190 4.439 5.909 1.00 96.06 82 THR A O 1
ATOM 621 N N . GLN A 1 83 ? 1.197 4.223 7.903 1.00 95.69 83 GLN A N 1
ATOM 622 C CA . GLN A 1 83 ? 2.472 3.774 7.337 1.00 95.69 83 GLN A CA 1
ATOM 623 C C . GLN A 1 83 ? 2.358 2.389 6.678 1.00 95.69 83 GLN A C 1
ATOM 625 O O . GLN A 1 83 ? 2.771 2.263 5.524 1.00 95.69 83 GLN A O 1
ATOM 630 N N . PRO A 1 84 ? 1.740 1.372 7.320 1.00 97.06 84 PRO A N 1
ATOM 631 C CA . PRO A 1 84 ? 1.450 0.097 6.663 1.00 97.06 84 PRO A CA 1
ATOM 632 C C . PRO A 1 84 ? 0.601 0.246 5.397 1.00 97.06 84 PRO A C 1
ATOM 634 O O . PRO A 1 84 ? 0.886 -0.408 4.396 1.00 97.06 84 PRO A O 1
ATOM 637 N N . ALA A 1 85 ? -0.414 1.118 5.415 1.00 97.56 85 ALA A N 1
ATOM 638 C CA . ALA A 1 85 ? -1.288 1.351 4.268 1.00 97.56 85 ALA A CA 1
ATOM 639 C C . ALA A 1 85 ? -0.528 1.944 3.076 1.00 97.56 85 ALA A C 1
ATOM 641 O O . ALA A 1 85 ? -0.655 1.437 1.960 1.00 97.56 85 ALA A O 1
ATOM 642 N N . LEU A 1 86 ? 0.271 2.991 3.310 1.00 97.69 86 LEU A N 1
ATOM 643 C CA . LEU A 1 86 ? 1.094 3.609 2.269 1.00 97.69 86 LEU A CA 1
ATOM 644 C C . LEU A 1 86 ? 2.102 2.613 1.708 1.00 97.69 86 LEU A C 1
ATOM 646 O O . LEU A 1 86 ? 2.121 2.398 0.501 1.00 97.69 86 LEU A O 1
ATOM 650 N N . PHE A 1 87 ? 2.835 1.915 2.578 1.00 97.31 87 PHE A N 1
ATOM 651 C CA . PHE A 1 87 ? 3.798 0.900 2.162 1.00 97.31 87 PHE A CA 1
ATOM 652 C C . PHE A 1 87 ? 3.150 -0.195 1.302 1.00 97.31 87 PHE A C 1
ATOM 654 O O . PHE A 1 87 ? 3.668 -0.543 0.241 1.00 97.31 87 PHE A O 1
ATOM 661 N N . ALA A 1 88 ? 1.995 -0.724 1.720 1.00 98.38 88 ALA A N 1
ATOM 662 C CA . ALA A 1 88 ? 1.296 -1.770 0.981 1.00 98.38 88 ALA A CA 1
ATOM 663 C C . ALA A 1 88 ? 0.868 -1.306 -0.419 1.00 98.38 88 ALA A C 1
ATOM 665 O O . ALA A 1 88 ? 1.096 -2.014 -1.404 1.00 98.38 88 ALA A O 1
ATOM 666 N N . VAL A 1 89 ? 0.293 -0.105 -0.521 1.00 98.38 89 VAL A N 1
ATOM 667 C CA . VAL A 1 89 ? -0.135 0.468 -1.803 1.00 98.38 89 VAL A CA 1
ATOM 668 C C . VAL A 1 89 ? 1.057 0.786 -2.696 1.00 98.38 89 VAL A C 1
ATOM 670 O O . VAL A 1 89 ? 1.023 0.484 -3.884 1.00 98.38 89 VAL A O 1
ATOM 673 N N . GLU A 1 90 ? 2.127 1.343 -2.147 1.00 98.12 90 GLU A N 1
ATOM 674 C CA . GLU A 1 90 ? 3.331 1.708 -2.890 1.00 98.12 90 GLU A CA 1
ATOM 675 C C . GLU A 1 90 ? 4.075 0.497 -3.446 1.00 98.12 90 GLU A C 1
ATOM 677 O O . GLU A 1 90 ? 4.490 0.511 -4.607 1.00 98.12 90 GLU A O 1
ATOM 682 N N . VAL A 1 91 ? 4.171 -0.587 -2.674 1.00 98.25 91 VAL A N 1
ATOM 683 C CA . VAL A 1 91 ? 4.709 -1.858 -3.172 1.00 98.25 91 VAL A CA 1
ATOM 684 C C . VAL A 1 91 ? 3.822 -2.417 -4.285 1.00 98.25 91 VAL A C 1
ATOM 686 O O . VAL A 1 91 ? 4.342 -2.848 -5.314 1.00 98.25 91 VAL A O 1
ATOM 689 N N . ALA A 1 92 ? 2.496 -2.383 -4.130 1.00 98.56 92 ALA A N 1
ATOM 690 C CA . ALA A 1 92 ? 1.579 -2.855 -5.167 1.00 98.56 92 ALA A CA 1
ATOM 691 C C . ALA A 1 92 ? 1.655 -2.004 -6.451 1.00 98.56 92 ALA A C 1
ATOM 693 O O . ALA A 1 92 ?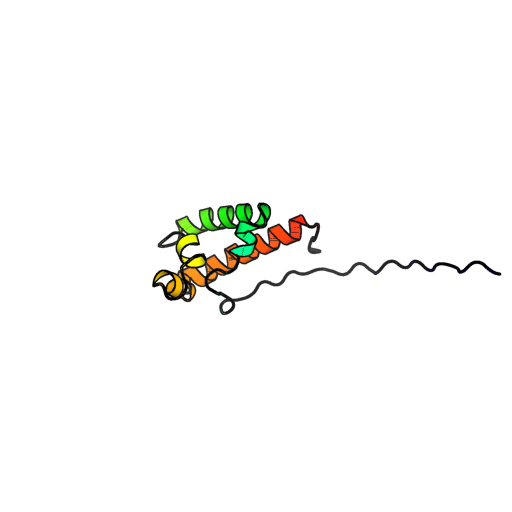 1.653 -2.552 -7.555 1.00 98.56 92 ALA A O 1
ATOM 694 N N . LEU A 1 93 ? 1.799 -0.679 -6.324 1.00 98.12 93 LEU A N 1
ATOM 695 C CA . LEU A 1 93 ? 2.042 0.236 -7.444 1.00 98.12 93 LEU A CA 1
ATOM 696 C C . LEU A 1 93 ? 3.368 -0.071 -8.138 1.00 98.12 93 LEU A C 1
ATOM 698 O O . LEU A 1 93 ? 3.410 -0.153 -9.365 1.00 98.12 93 LEU A O 1
ATOM 702 N N . TYR A 1 94 ? 4.434 -0.280 -7.365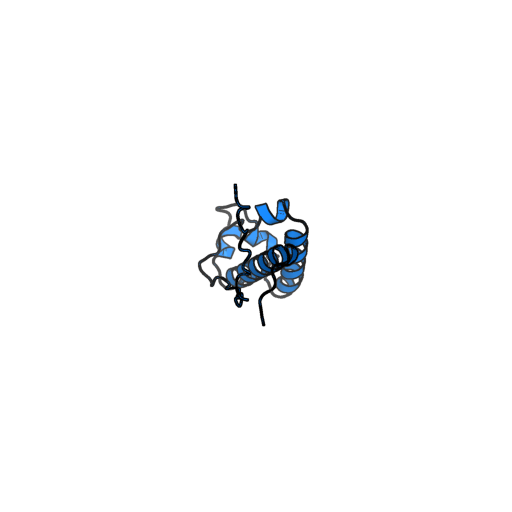 1.00 97.38 94 TYR A N 1
ATOM 703 C CA . TYR A 1 94 ? 5.737 -0.646 -7.906 1.00 97.38 94 TYR A CA 1
ATOM 704 C C . TYR A 1 94 ? 5.660 -1.955 -8.700 1.00 97.38 94 TYR A C 1
ATOM 706 O O . TYR A 1 94 ? 6.107 -1.996 -9.842 1.00 97.38 94 TYR A O 1
ATOM 714 N N . ARG A 1 95 ? 5.020 -2.999 -8.152 1.00 97.94 95 ARG A N 1
ATOM 715 C CA . ARG A 1 95 ? 4.833 -4.287 -8.847 1.00 97.94 95 ARG A CA 1
ATOM 716 C C . ARG A 1 95 ? 3.993 -4.162 -10.113 1.00 97.94 95 ARG A C 1
ATOM 718 O O . ARG A 1 95 ? 4.291 -4.814 -11.110 1.00 97.94 95 ARG A O 1
ATOM 725 N N . LEU A 1 96 ? 2.972 -3.307 -10.103 1.00 98.06 96 LEU A N 1
ATOM 726 C CA . LEU A 1 96 ? 2.181 -3.029 -11.298 1.00 98.06 96 LEU A CA 1
ATOM 727 C C . LEU A 1 96 ? 3.033 -2.364 -12.391 1.00 98.06 96 LEU A C 1
ATOM 729 O O . LEU A 1 96 ? 3.011 -2.816 -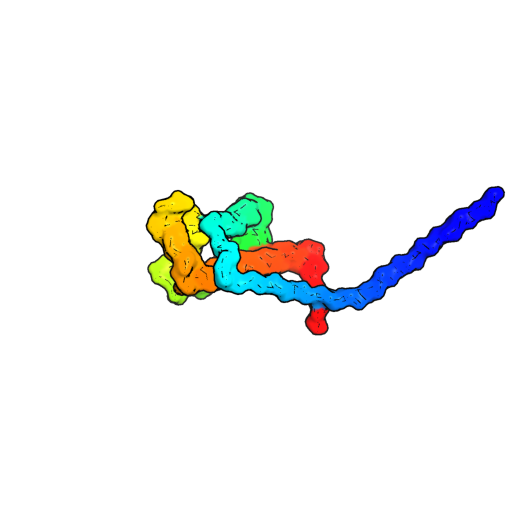13.533 1.00 98.06 96 LEU A O 1
ATOM 733 N N . VAL A 1 97 ? 3.815 -1.340 -12.048 1.00 96.81 97 VAL A N 1
ATOM 734 C CA . VAL A 1 97 ? 4.696 -0.635 -12.994 1.00 96.81 97 VAL A CA 1
ATOM 735 C C . VAL A 1 97 ? 5.811 -1.551 -13.517 1.00 96.81 97 VAL A C 1
ATOM 737 O O . VAL A 1 97 ? 6.077 -1.577 -14.719 1.00 96.81 97 VAL A O 1
ATOM 740 N N . GLU A 1 98 ? 6.404 -2.367 -12.646 1.00 96.38 98 GLU A N 1
ATOM 741 C CA . GLU A 1 98 ? 7.399 -3.387 -13.002 1.00 96.38 98 GLU A CA 1
ATOM 742 C C . GLU A 1 98 ? 6.829 -4.411 -13.997 1.00 96.38 98 GLU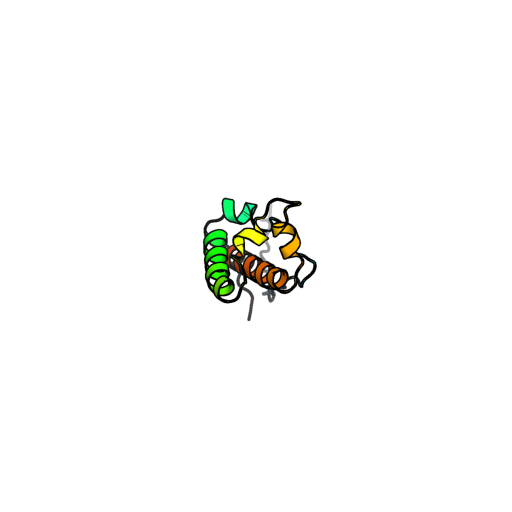 A C 1
ATOM 744 O O . GLU A 1 98 ? 7.503 -4.784 -14.958 1.00 96.38 98 GLU A O 1
ATOM 749 N N . SER A 1 99 ? 5.554 -4.795 -13.852 1.00 97.00 99 SER A N 1
ATOM 750 C CA . SER A 1 99 ? 4.882 -5.714 -14.786 1.00 97.00 99 SER A CA 1
ATOM 751 C C . SER A 1 99 ? 4.734 -5.165 -16.210 1.00 97.00 99 SER A C 1
ATOM 753 O O . SER A 1 99 ? 4.523 -5.932 -17.149 1.00 97.00 99 SER A O 1
ATOM 755 N N . TRP A 1 100 ? 4.890 -3.851 -16.395 1.00 96.50 100 TRP A N 1
ATOM 756 C CA . TRP A 1 100 ? 4.916 -3.199 -17.708 1.00 96.50 100 TRP A CA 1
ATOM 757 C C . TRP A 1 100 ? 6.327 -3.088 -18.303 1.00 96.50 100 TRP A C 1
ATOM 759 O O . TRP A 1 100 ? 6.503 -2.464 -19.347 1.00 96.50 100 TRP A O 1
ATOM 769 N N . GLY A 1 101 ? 7.335 -3.691 -17.664 1.00 93.69 101 GLY A N 1
ATOM 770 C CA . GLY A 1 101 ? 8.724 -3.685 -18.129 1.00 93.69 101 GLY A CA 1
ATOM 771 C C . GLY A 1 101 ? 9.535 -2.473 -17.669 1.00 93.69 101 GLY A C 1
ATOM 772 O O . GLY A 1 101 ? 10.643 -2.255 -18.159 1.00 93.69 101 GLY A O 1
ATOM 773 N N . VAL A 1 102 ? 9.011 -1.675 -16.736 1.00 91.56 102 VAL A N 1
ATOM 774 C CA . VAL A 1 102 ? 9.740 -0.547 -16.151 1.00 91.56 102 VAL A CA 1
ATOM 775 C C . VAL A 1 102 ? 10.655 -1.064 -15.041 1.00 91.56 102 VAL A C 1
ATOM 777 O O . VAL A 1 102 ? 10.184 -1.440 -13.972 1.00 91.56 102 VAL A O 1
ATOM 780 N N . SER A 1 103 ? 11.967 -1.054 -15.284 1.00 87.56 103 SER A N 1
ATOM 781 C CA . SER A 1 103 ? 12.985 -1.416 -14.291 1.00 87.56 103 SER A CA 1
ATOM 782 C C . SER A 1 103 ? 13.816 -0.187 -13.914 1.00 87.56 103 SER A C 1
ATOM 784 O O . SER A 1 103 ? 14.383 0.449 -14.807 1.00 87.56 103 SER A O 1
ATOM 786 N N . PRO A 1 104 ? 13.934 0.159 -12.621 1.00 83.38 104 PRO A N 1
ATOM 787 C CA . PRO A 1 104 ? 14.898 1.154 -12.168 1.00 83.38 104 PRO A CA 1
ATOM 788 C C . PRO A 1 104 ? 16.326 0.710 -12.515 1.00 83.38 104 PRO A C 1
ATOM 790 O O . PRO A 1 104 ? 16.628 -0.485 -12.504 1.00 83.38 104 PRO A O 1
ATOM 793 N N . GLY A 1 105 ? 17.201 1.669 -12.821 1.00 75.88 105 GLY A N 1
ATOM 794 C CA . GLY A 1 105 ? 18.630 1.396 -12.976 1.00 75.88 105 GLY A CA 1
ATOM 795 C C . GLY A 1 105 ? 19.299 1.472 -11.607 1.00 75.88 105 GLY A C 1
ATOM 796 O O . GLY A 1 105 ? 19.344 2.564 -11.040 1.00 75.88 105 GLY A O 1
ATOM 797 N N . PHE A 1 106 ? 19.763 0.337 -11.079 1.00 59.94 106 PHE A N 1
ATOM 798 C CA . PHE A 1 106 ? 20.513 0.261 -9.818 1.00 59.94 106 PHE A CA 1
ATOM 799 C C . PHE A 1 106 ? 22.012 0.467 -10.044 1.00 59.94 106 PHE A C 1
ATOM 801 O O . PHE A 1 106 ? 22.539 -0.087 -11.036 1.00 59.94 106 PHE A O 1
#

Mean predicted aligned error: 6.65 Å

Organism: Streptomyces microflavus (NCBI:txid1919)

=== Feature glossary ===
The record interleaves many kinds of information about one protein. Here is each kind framed as the question it answers.

Q: Are the domains correctly placed relative to each other?
A: Predicted aligned error is AlphaFold's pairwise confidence. Unlike pLDDT (per-residue), PAE is per-residue-pair and captures whether two parts of the structure are correctly placed relative to each other. Units are ångströms of expected positional error.

Q: Which residues are in helices, strands, or loops?
A: Eight-state secondary structure (DSSP): H is the canonical α-helix, G the tighter 3₁₀-helix, I the wider π-helix; E/B are β-structure, T and S are turns and bends, and '-' is everything else. DSSP derives these from the pattern of main-chain N–H···O=C hydrogen bonds, not from the sequence.

Q: What if only a Cα trace is available?
A: P-SEA three-state annotation labels each residue as helix, strand, or coil based purely on the geometry of the Cα trace. It serves as a fallback when the full backbone (and thus DSSP) is unavailable.

Q: What are the backbone torsion angles?
A: φ (phi) and ψ (psi) are the two rotatable backbone dihedrals per residue: φ is the C(i-1)–N–Cα–C torsion, ψ is the N–Cα–C–N(i+1) torsion, both in degrees on (−180°, 180°]. α-helical residues cluster near (−60°, −45°); β-strand residues near (−120°, +130°). A Ramachandran plot is simply a scatter of (φ, ψ) for every residue.

Q: What known structures does this most resemble?
A: Structural nearest neighbors (via Foldseek easy-search vs the PDB). Reported per hit: target PDB id, E-value, and alignment TM-score. A TM-score above ~0.5 is the conventional threshold for 'same fold'.

Q: What family and function is it annotated with?
A: Database cross-references. InterPro integrates a dozen domain/family signature databases into unified entries with residue-range hits. GO terms attach function/process/location labels with evidence codes. CATH codes position the fold in a four-level structural taxonomy. Organism is the NCBI-taxonomy species name.

Q: Which residues are buried vs exposed?
A: Solvent accessibility: the surface area of each residue that a 1.4 Å water probe can touch, in Å². When only backbone atoms are present the absolute values are lower than full-atom SASA (side chains contribute most of the area) and are flagged as backbone-only.

Q: What do the diagnostic plots show?
A: Three diagnostic plots accompany the record. The Cα contact map visualizes the tertiary structure as a 2D adjacency matrix (8 Å cutoff, sequence-local contacts suppressed). The Ramachandran plot shows the distribution of backbone (φ, ψ) torsions, with points in the α and β basins reflecting secondary structure content. The PAE plot shows AlphaFold's inter-residue confidence as a color matrix.

Q: What is the amino-acid chain?
A: The amino-acid sequence is the protein's primary structure: the linear order of residues from the N-terminus to the C-terminus, written in one-letter code. Everything else here — the 3D coordinates, the secondary structure, the domain annotations — is ultimately a consequence of this string.

Q: What do the rendered images show?
A: The six renders are orthographic views along the three Cartesian axes in both directions. Representation (cartoon, sticks, or surface) and color scheme (sequence-rainbow or by-chain) vary across proteins so the training set covers all the common visualization conventions.

Q: Where is each backbone atom in 3D?
A: The mmCIF table is the protein's shape written out atom by atom. For each backbone N, Cα, C, and carbonyl O, it records an (x, y, z) coordinate triple in Å plus the residue type, chain letter, and residue number.

Q: How mobile is each atom in the crystal?
A: For experimental (PDB) structures, the B-factor (temperature factor) quantifies the positional spread of each atom in the crystal — a combination of thermal vibration and static disorder — in units of Å². High B-factors mark flexible loops or poorly resolved regions; low B-factors mark the rigid, well-ordered core.

Q: How big and how compact is the whole molecule?
A: Three whole-structure scalars: the radius of gyration (RMS distance of Cα from centroid, in Å), the count of Cα–Cα contacts (pairs closer than 8 Å and separated by more than four residues in sequence — i.e. tertiary, not local, contacts), and the bounding-box dimensions. Together they distinguish compact globular folds from extended fibres or disordered chains.

Q: What does the local fold look like, residue by residue?
A: A 3Di character summarizes, for each residue, the relative orientation of the Cα frame of its nearest spatial neighbor. Because it encodes fold topology rather than chemistry, 3Di alignments detect remote structural similarity that sequence alignment misses.

Q: How confident is the AlphaFold model at each residue?
A: For AlphaFold models, the B-factor field carries pLDDT — the model's own estimate of local accuracy on a 0–100 scale. Regions with pLDDT<50 should be treated as essentially unmodeled; they often correspond to intrinsically disordered segments.